Protein AF-A0A920P0N7-F1 (afdb_monomer_lite)

Radius of gyration: 16.38 Å; chains: 1; bounding box: 28×31×53 Å

Sequence (77 aa):
MVGVNIFFSKTKWGATTDSQGFYSIRNIPYGKYEMIISMIGYEVIKQDVFVFENERISMNFILVPEPIQMKEVIVKS

Secondary structure (DSSP, 8-state):
--S-EEEETTSS-EEE--TTS------PPSEEEEEEEE-TTBPPEEEEEEEPTT--------PPB------------

Foldseek 3Di:
DWFKWKAWPPDPWIFTADPVRDTDTDDDDFDWTWIWIDDPQWDIDTDIDGDDPPDDDDDDDDTHGDPPPPPPPPPDD

pLDDT: mean 89.47, std 10.8, range [55.06, 97.81]

Structure (mmCIF, N/CA/C/O backbone):
data_AF-A0A920P0N7-F1
#
_entry.id   AF-A0A920P0N7-F1
#
loop_
_atom_site.group_PDB
_atom_site.id
_atom_site.type_symbol
_atom_site.label_atom_id
_atom_site.label_alt_id
_atom_site.label_comp_id
_atom_site.label_asym_id
_atom_site.label_entity_id
_atom_site.label_seq_id
_atom_site.pdbx_PDB_ins_code
_atom_site.Cartn_x
_atom_site.Cartn_y
_atom_site.Cartn_z
_atom_site.occupancy
_atom_site.B_iso_or_equiv
_atom_site.auth_seq_id
_atom_site.auth_comp_id
_atom_site.auth_asym_id
_atom_site.auth_atom_id
_atom_site.pdbx_PDB_model_num
ATOM 1 N N . MET A 1 1 ? -9.908 -9.995 2.927 1.00 71.56 1 MET A N 1
ATOM 2 C CA . MET A 1 1 ? -10.596 -8.843 3.554 1.00 71.56 1 MET A CA 1
ATOM 3 C C . MET A 1 1 ? -10.740 -7.755 2.508 1.00 71.56 1 MET A C 1
ATOM 5 O O . MET A 1 1 ? -9.742 -7.428 1.879 1.00 71.56 1 MET A O 1
ATOM 9 N N . VAL A 1 2 ? -11.952 -7.256 2.279 1.00 86.69 2 VAL A N 1
ATOM 10 C CA . VAL A 1 2 ? -12.240 -6.264 1.229 1.00 86.69 2 VAL A CA 1
ATOM 11 C C . VAL A 1 2 ? -12.016 -4.842 1.732 1.00 86.69 2 VAL A C 1
ATOM 13 O O . VAL A 1 2 ? -12.281 -4.566 2.900 1.00 86.69 2 VAL A O 1
ATOM 16 N N . GLY A 1 3 ? -11.557 -3.942 0.862 1.00 89.38 3 GLY A N 1
ATOM 17 C CA . GLY A 1 3 ? -11.497 -2.511 1.179 1.00 89.38 3 GLY A CA 1
ATOM 18 C C . GLY A 1 3 ? -10.257 -2.051 1.956 1.00 89.38 3 GLY A C 1
ATOM 19 O O . GLY A 1 3 ? -10.242 -0.922 2.440 1.00 89.38 3 GLY A O 1
ATOM 20 N N . VAL A 1 4 ? -9.218 -2.883 2.077 1.00 96.12 4 VAL A N 1
ATOM 21 C CA . VAL A 1 4 ? -7.930 -2.473 2.661 1.00 96.12 4 VAL A CA 1
ATOM 22 C C . VAL A 1 4 ? -7.173 -1.635 1.640 1.00 96.12 4 VAL A C 1
ATOM 24 O O . VAL A 1 4 ? -7.041 -2.056 0.492 1.00 96.12 4 VAL A O 1
ATOM 27 N N . ASN A 1 5 ? -6.647 -0.482 2.047 1.00 96.50 5 ASN A N 1
ATOM 28 C CA . ASN A 1 5 ? -5.829 0.369 1.190 1.00 96.50 5 ASN A CA 1
ATOM 29 C C . ASN A 1 5 ? -4.356 -0.026 1.304 1.00 96.50 5 ASN A C 1
ATOM 31 O O . ASN A 1 5 ? -3.820 -0.099 2.407 1.00 96.50 5 ASN A O 1
ATOM 35 N N . ILE A 1 6 ? -3.700 -0.234 0.165 1.00 97.12 6 ILE A N 1
ATOM 36 C CA . ILE A 1 6 ? -2.261 -0.479 0.056 1.00 97.12 6 ILE A CA 1
ATOM 37 C C . ILE A 1 6 ? -1.678 0.579 -0.867 1.00 97.12 6 ILE A C 1
ATOM 39 O O . ILE A 1 6 ? -2.095 0.684 -2.018 1.00 97.12 6 ILE A O 1
ATOM 43 N N . PHE A 1 7 ? -0.705 1.357 -0.407 1.00 97.00 7 PHE A N 1
ATOM 44 C CA . PHE A 1 7 ? -0.090 2.400 -1.229 1.00 97.00 7 PHE A CA 1
ATOM 45 C C . PHE A 1 7 ? 1.368 2.643 -0.863 1.00 97.00 7 PHE A C 1
ATOM 47 O O . PHE A 1 7 ? 1.792 2.388 0.259 1.00 97.00 7 PHE A O 1
ATOM 54 N N . PHE A 1 8 ? 2.144 3.158 -1.810 1.00 96.81 8 PHE A N 1
ATOM 55 C CA . PHE A 1 8 ? 3.522 3.564 -1.567 1.00 96.81 8 PHE A CA 1
ATOM 56 C C . PHE A 1 8 ? 3.581 5.042 -1.183 1.00 96.81 8 PHE A C 1
ATOM 58 O O . PHE A 1 8 ? 3.108 5.916 -1.918 1.00 96.81 8 PHE A O 1
ATOM 65 N N . SER A 1 9 ? 4.177 5.315 -0.025 1.00 95.44 9 SER A N 1
ATOM 66 C CA . SER A 1 9 ? 4.318 6.641 0.575 1.00 95.44 9 SER A CA 1
ATOM 67 C C . SER A 1 9 ? 4.941 7.640 -0.402 1.00 95.44 9 SER A C 1
ATOM 69 O O . SER A 1 9 ? 5.958 7.350 -1.030 1.00 95.44 9 SER A O 1
ATOM 71 N N . LYS A 1 10 ? 4.341 8.834 -0.519 1.00 93.31 10 LYS A N 1
ATOM 72 C CA . LYS A 1 10 ? 4.764 9.919 -1.435 1.00 93.31 10 LYS A CA 1
ATOM 73 C C . LYS A 1 10 ? 4.694 9.568 -2.926 1.00 93.31 10 LYS A C 1
ATOM 75 O O . LYS A 1 10 ? 5.377 10.183 -3.742 1.00 93.31 10 LYS A O 1
ATOM 80 N N . THR A 1 11 ? 3.858 8.605 -3.300 1.00 93.81 11 THR A N 1
ATOM 81 C CA . THR A 1 11 ? 3.653 8.222 -4.699 1.00 93.81 11 THR A CA 1
ATOM 82 C C . THR A 1 11 ? 2.166 8.130 -5.029 1.00 93.81 11 THR A C 1
ATOM 84 O O . THR A 1 11 ? 1.311 8.205 -4.151 1.00 93.81 11 THR A O 1
ATOM 87 N N . LYS A 1 12 ? 1.858 7.938 -6.313 1.00 93.94 12 LYS A N 1
ATOM 88 C CA . LYS A 1 12 ? 0.502 7.638 -6.794 1.00 93.94 12 LYS A CA 1
ATOM 89 C C . LYS A 1 12 ? 0.213 6.135 -6.899 1.00 93.94 12 LYS A C 1
ATOM 91 O O . LYS A 1 12 ? -0.843 5.759 -7.398 1.00 93.94 12 LYS A O 1
ATOM 96 N N . TRP A 1 13 ? 1.163 5.277 -6.523 1.00 96.00 13 TRP A N 1
ATOM 97 C CA . TRP A 1 13 ? 1.020 3.833 -6.666 1.00 96.00 13 TRP A CA 1
ATOM 98 C C . TRP A 1 13 ? 0.305 3.262 -5.452 1.00 96.00 13 TRP A C 1
ATOM 100 O O . TRP A 1 13 ? 0.801 3.330 -4.328 1.00 96.00 13 TRP A O 1
ATOM 110 N N . GLY A 1 14 ? -0.854 2.671 -5.698 1.00 95.50 14 GLY A N 1
ATOM 111 C CA . GLY A 1 14 ? -1.642 2.003 -4.684 1.00 95.50 14 GLY A CA 1
ATOM 112 C C . GLY A 1 14 ? -2.741 1.160 -5.307 1.00 95.50 14 GLY A C 1
ATOM 113 O O . GLY A 1 14 ? -2.994 1.230 -6.511 1.00 95.50 14 GLY A O 1
ATOM 114 N N . ALA A 1 15 ? -3.364 0.341 -4.477 1.00 96.69 15 ALA A N 1
ATOM 115 C CA . ALA A 1 15 ? -4.508 -0.484 -4.804 1.00 96.69 15 ALA A CA 1
ATOM 116 C C . ALA A 1 15 ? -5.345 -0.708 -3.543 1.00 96.69 15 ALA A C 1
ATOM 118 O O . ALA A 1 15 ? -4.869 -0.545 -2.418 1.00 96.69 15 ALA A O 1
ATOM 119 N N . THR A 1 16 ? -6.582 -1.136 -3.744 1.00 96.56 16 THR A N 1
ATOM 120 C CA . THR A 1 16 ? -7.457 -1.601 -2.670 1.00 96.56 16 THR A CA 1
ATOM 121 C C . THR A 1 16 ? -7.673 -3.100 -2.834 1.00 96.56 16 THR A C 1
ATOM 123 O O . THR A 1 16 ? -7.707 -3.593 -3.965 1.00 96.56 16 THR A O 1
ATOM 126 N N . THR A 1 17 ? -7.794 -3.836 -1.731 1.00 97.19 17 THR A N 1
ATOM 127 C CA . THR A 1 17 ? -8.068 -5.274 -1.798 1.00 97.19 17 THR A CA 1
ATOM 128 C C . THR A 1 17 ? -9.461 -5.579 -2.343 1.00 97.19 17 THR A C 1
ATOM 130 O O . THR A 1 17 ? -10.439 -4.895 -2.025 1.00 97.19 17 THR A O 1
ATOM 133 N N . ASP A 1 18 ? -9.557 -6.651 -3.126 1.00 94.94 18 ASP A N 1
ATOM 134 C CA . ASP A 1 18 ? -10.821 -7.189 -3.626 1.00 94.94 18 ASP A CA 1
ATOM 135 C C . ASP A 1 18 ? -11.612 -7.964 -2.548 1.00 94.94 18 ASP A C 1
ATOM 137 O O . ASP A 1 18 ? -11.226 -8.032 -1.376 1.00 94.94 18 ASP A O 1
ATOM 141 N N . SER A 1 19 ? -12.738 -8.574 -2.938 1.00 93.69 19 SER A N 1
ATOM 142 C CA . SER A 1 19 ? -13.598 -9.345 -2.025 1.00 93.69 19 SER A CA 1
ATOM 143 C C . SER A 1 19 ? -12.892 -10.533 -1.362 1.00 93.69 19 SER A C 1
ATOM 145 O O . SER A 1 19 ? -13.284 -10.945 -0.271 1.00 93.69 19 SER A O 1
ATOM 147 N N . GLN A 1 20 ? -11.840 -11.059 -1.989 1.00 93.44 20 GLN A N 1
ATOM 148 C CA . GLN A 1 20 ? -11.043 -12.178 -1.492 1.00 93.44 20 GLN A CA 1
ATOM 149 C C . GLN A 1 20 ? -9.810 -11.705 -0.703 1.00 93.44 20 GLN A C 1
ATOM 151 O O . GLN A 1 20 ? -9.170 -12.498 -0.018 1.00 93.44 20 GLN A O 1
ATOM 156 N N . GLY A 1 21 ? -9.514 -10.403 -0.699 1.00 93.06 21 GLY A N 1
ATOM 157 C CA . GLY A 1 21 ? -8.345 -9.834 -0.033 1.00 93.06 21 GLY A CA 1
ATOM 158 C C . GLY A 1 21 ? -7.103 -9.724 -0.910 1.00 93.06 21 GLY A C 1
ATOM 159 O O . GLY A 1 21 ? -6.045 -9.389 -0.382 1.00 93.06 21 GLY A O 1
ATOM 160 N N . PHE A 1 22 ? -7.204 -9.982 -2.214 1.00 95.94 22 PHE A N 1
ATOM 161 C CA . PHE A 1 22 ? -6.073 -9.842 -3.125 1.00 95.94 22 PHE A CA 1
ATOM 162 C C . PHE A 1 22 ? -5.925 -8.403 -3.611 1.00 95.94 22 PHE A C 1
ATOM 164 O O . PHE A 1 22 ? -6.898 -7.666 -3.761 1.00 95.94 22 PHE A O 1
ATOM 171 N N . TYR A 1 23 ? -4.682 -8.012 -3.883 1.00 95.44 23 TYR A N 1
ATOM 172 C CA . TYR A 1 23 ? -4.328 -6.721 -4.459 1.00 95.44 23 TYR A CA 1
ATOM 173 C C . TYR A 1 23 ? -3.208 -6.893 -5.490 1.00 95.44 23 TYR A C 1
ATOM 175 O O . TYR A 1 23 ? -2.430 -7.848 -5.450 1.00 95.44 23 TYR A O 1
ATOM 183 N N . SER A 1 24 ? -3.119 -5.966 -6.443 1.00 95.31 24 SER A N 1
ATOM 184 C CA . SER A 1 24 ? -2.040 -5.928 -7.430 1.00 95.31 24 SER A CA 1
ATOM 185 C C . SER A 1 24 ? -1.719 -4.480 -7.772 1.00 95.31 24 SER A C 1
ATOM 187 O O . SER A 1 24 ? -2.601 -3.728 -8.176 1.00 95.31 24 SER A O 1
ATOM 189 N N . ILE A 1 25 ? -0.450 -4.102 -7.626 1.00 94.31 25 ILE A N 1
ATOM 190 C CA . ILE A 1 25 ? 0.076 -2.799 -8.036 1.00 94.31 25 ILE A CA 1
ATOM 191 C C . ILE A 1 25 ? 1.118 -3.075 -9.121 1.00 94.31 25 ILE A C 1
ATOM 193 O O . ILE A 1 25 ? 1.982 -3.932 -8.944 1.00 94.31 25 ILE A O 1
ATOM 197 N N . ARG A 1 26 ? 0.996 -2.411 -10.272 1.00 93.00 26 ARG A N 1
ATOM 198 C CA . ARG A 1 26 ? 1.807 -2.676 -11.472 1.00 93.00 26 ARG A CA 1
ATOM 199 C C . ARG A 1 26 ? 2.551 -1.425 -11.916 1.00 93.00 26 ARG A C 1
ATOM 201 O O . ARG A 1 26 ? 2.168 -0.317 -11.548 1.00 93.00 26 ARG A O 1
ATOM 208 N N . ASN A 1 27 ? 3.560 -1.618 -12.767 1.00 90.75 27 ASN A N 1
ATOM 209 C CA . ASN A 1 27 ? 4.344 -0.545 -13.388 1.00 90.75 27 ASN A CA 1
ATOM 210 C C . ASN A 1 27 ? 4.995 0.381 -12.349 1.00 90.75 27 ASN A C 1
ATOM 212 O O . ASN A 1 27 ? 4.963 1.608 -12.480 1.00 90.75 27 ASN A O 1
ATOM 216 N N . ILE A 1 28 ? 5.545 -0.223 -11.295 1.00 91.88 28 ILE A N 1
ATOM 217 C CA . ILE A 1 28 ? 6.317 0.484 -10.279 1.00 91.88 28 ILE A CA 1
ATOM 218 C C . ILE A 1 28 ? 7.772 0.500 -10.751 1.00 91.88 28 ILE A C 1
ATOM 220 O O . ILE A 1 28 ? 8.309 -0.571 -11.036 1.00 91.88 28 ILE A O 1
ATOM 224 N N . PRO A 1 29 ? 8.401 1.678 -10.877 1.00 92.50 29 PRO A N 1
ATOM 225 C CA . PRO A 1 29 ? 9.824 1.773 -11.162 1.00 92.50 29 PRO A CA 1
ATOM 226 C C . PRO A 1 29 ? 10.664 1.050 -10.107 1.00 92.50 29 PRO A C 1
ATOM 228 O O . PRO A 1 29 ? 10.230 0.857 -8.972 1.00 92.50 29 PRO A O 1
ATOM 231 N N . TYR A 1 30 ? 11.887 0.680 -10.477 1.00 93.75 30 TYR A N 1
ATOM 232 C CA . TYR A 1 30 ? 12.833 0.141 -9.511 1.00 93.75 30 TYR A CA 1
ATOM 233 C C . TYR A 1 30 ? 13.170 1.202 -8.454 1.00 93.75 30 TYR A C 1
ATOM 235 O O . TYR A 1 30 ? 13.282 2.395 -8.755 1.00 93.75 30 TYR A O 1
ATOM 243 N N . GLY A 1 31 ? 13.341 0.778 -7.207 1.00 94.38 31 GLY A N 1
ATOM 244 C CA . GLY A 1 31 ? 13.631 1.699 -6.114 1.00 94.38 31 GLY A CA 1
ATOM 245 C C . GLY A 1 31 ? 13.235 1.174 -4.744 1.00 94.38 31 GLY A C 1
ATOM 246 O O . GLY A 1 31 ? 12.653 0.098 -4.603 1.00 94.38 31 GLY A O 1
ATOM 247 N N . LYS A 1 32 ? 13.567 1.963 -3.719 1.00 95.75 32 LYS A N 1
ATOM 248 C CA . LYS A 1 32 ? 13.135 1.727 -2.342 1.00 95.75 32 LYS A CA 1
ATOM 249 C C . LYS A 1 32 ? 11.872 2.534 -2.063 1.00 95.75 32 LYS A C 1
ATOM 251 O O . LYS A 1 32 ? 11.860 3.748 -2.263 1.00 95.75 32 LYS A O 1
ATOM 256 N N . TYR A 1 33 ? 10.856 1.871 -1.532 1.00 96.06 33 TYR A N 1
ATOM 257 C CA . TYR A 1 33 ? 9.593 2.487 -1.158 1.00 96.06 33 TYR A CA 1
ATOM 258 C C . TYR A 1 33 ?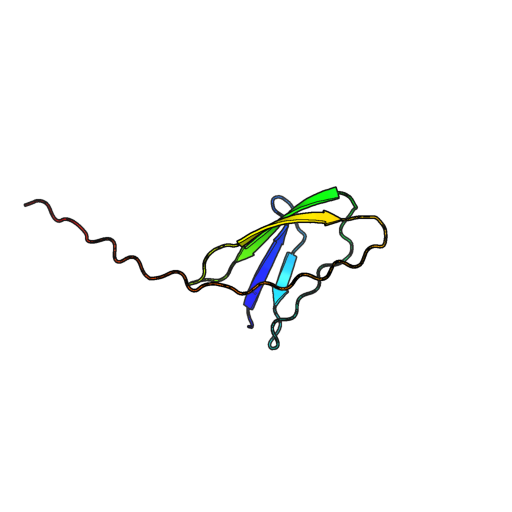 9.160 2.069 0.245 1.00 96.06 33 TYR A C 1
ATOM 260 O O . TYR A 1 33 ? 9.446 0.962 0.687 1.00 96.06 33 TYR A O 1
ATOM 268 N N . GLU A 1 34 ? 8.413 2.943 0.914 1.00 97.69 34 GLU A N 1
ATOM 269 C CA . GLU A 1 34 ? 7.651 2.594 2.114 1.00 97.69 34 GLU A CA 1
ATOM 270 C C . GLU A 1 34 ? 6.218 2.265 1.674 1.00 97.69 34 GLU A C 1
ATOM 272 O O . GLU A 1 34 ? 5.493 3.138 1.191 1.00 97.69 34 GLU A O 1
ATOM 277 N N . MET A 1 35 ? 5.822 1.002 1.790 1.00 97.25 35 MET A N 1
ATOM 278 C CA . MET A 1 35 ? 4.455 0.541 1.576 1.00 97.25 35 MET A CA 1
ATOM 279 C C . MET A 1 35 ? 3.647 0.736 2.859 1.00 97.25 35 MET A C 1
ATOM 281 O O . MET A 1 35 ? 4.062 0.315 3.936 1.00 97.25 35 MET A O 1
ATOM 285 N N . ILE A 1 36 ? 2.478 1.351 2.732 1.00 97.81 36 ILE A N 1
ATOM 286 C CA . ILE A 1 36 ? 1.534 1.601 3.814 1.00 97.81 36 ILE A CA 1
ATOM 287 C C . ILE A 1 36 ? 0.277 0.778 3.541 1.00 97.81 36 ILE A C 1
ATOM 289 O O . ILE A 1 36 ? -0.319 0.888 2.467 1.00 97.81 36 ILE A O 1
ATOM 293 N N . ILE A 1 37 ? -0.119 -0.035 4.519 1.00 97.31 37 ILE A N 1
ATOM 294 C CA . ILE A 1 37 ? -1.350 -0.823 4.511 1.00 97.31 37 ILE A CA 1
ATOM 295 C C . ILE A 1 37 ? -2.255 -0.266 5.607 1.00 97.31 37 ILE A C 1
ATOM 297 O O . ILE A 1 37 ? -1.867 -0.240 6.776 1.00 97.31 37 ILE A O 1
ATOM 301 N N . SER A 1 38 ? -3.446 0.207 5.239 1.00 95.56 38 SER A N 1
ATOM 302 C CA . SER A 1 38 ? -4.369 0.845 6.177 1.00 95.56 38 SER A CA 1
ATOM 303 C C . SER A 1 38 ? -5.828 0.478 5.930 1.00 95.56 38 SER A C 1
ATOM 305 O O . SER A 1 38 ? -6.289 0.306 4.799 1.00 95.56 38 SER A O 1
ATOM 307 N N . MET A 1 39 ? -6.575 0.386 7.027 1.00 94.44 39 MET A N 1
ATOM 308 C CA . MET A 1 39 ? -8.020 0.206 7.041 1.00 94.44 39 MET A CA 1
ATOM 309 C C . MET A 1 39 ? -8.579 0.830 8.321 1.00 94.44 39 MET A C 1
ATOM 311 O O . MET A 1 39 ? -7.938 0.786 9.366 1.00 94.44 39 MET A O 1
ATOM 315 N N . ILE A 1 40 ? -9.774 1.416 8.246 1.00 90.38 40 ILE A N 1
ATOM 316 C CA . ILE A 1 40 ? -10.445 1.987 9.421 1.00 90.38 40 ILE A CA 1
ATOM 317 C C . ILE A 1 40 ? -10.682 0.882 10.460 1.00 90.38 40 ILE A C 1
ATOM 319 O O . ILE A 1 40 ? -11.226 -0.168 10.122 1.00 90.38 40 ILE A O 1
ATOM 323 N N . GLY A 1 41 ? -10.302 1.144 11.714 1.00 90.19 41 GLY A N 1
ATOM 324 C CA . GLY A 1 41 ? -10.441 0.195 12.824 1.00 90.19 41 GLY A CA 1
ATOM 325 C C . GLY A 1 41 ? -9.315 -0.838 12.925 1.00 90.19 41 GLY A C 1
ATOM 326 O O . GLY A 1 41 ? -9.440 -1.785 13.698 1.00 90.19 41 GLY A O 1
ATOM 327 N N . TYR A 1 42 ? -8.233 -0.675 12.162 1.00 93.25 42 TYR A N 1
ATOM 328 C CA . TYR A 1 42 ? -7.056 -1.540 12.193 1.00 93.25 42 TYR A CA 1
ATOM 329 C C . TYR A 1 42 ? -5.776 -0.716 12.305 1.00 93.25 42 TYR A C 1
ATOM 331 O O . TYR A 1 42 ? -5.699 0.410 11.810 1.00 93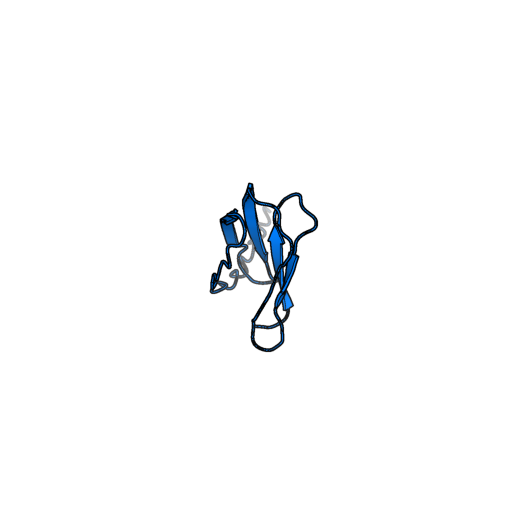.25 42 TYR A O 1
ATOM 339 N N . GLU A 1 43 ? -4.752 -1.317 12.900 1.00 94.12 43 GLU A N 1
ATOM 340 C CA . GLU A 1 43 ? -3.418 -0.735 12.957 1.00 94.12 43 GLU A CA 1
ATOM 341 C C . GLU A 1 43 ? -2.838 -0.536 11.549 1.00 94.12 43 GLU A C 1
ATOM 343 O O . GLU A 1 43 ? -2.995 -1.368 10.649 1.00 94.12 43 GLU A O 1
ATOM 348 N N . VAL A 1 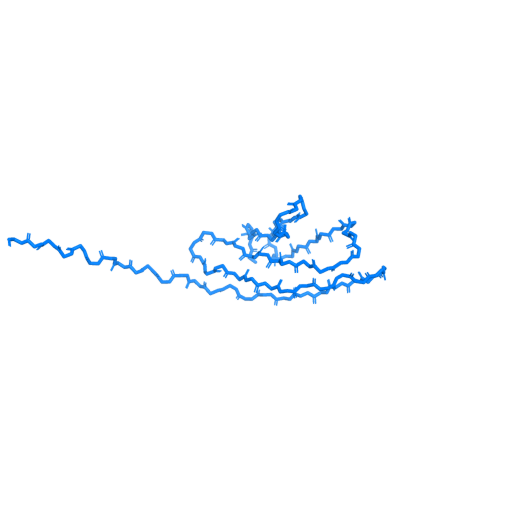44 ? -2.136 0.584 11.360 1.00 95.56 44 VAL A N 1
ATOM 349 C CA . VAL A 1 44 ? -1.441 0.886 10.106 1.00 95.56 44 VAL A CA 1
ATOM 350 C C . VAL A 1 44 ? -0.116 0.133 10.065 1.00 95.56 44 VAL A C 1
ATOM 352 O O . VAL A 1 44 ? 0.754 0.349 10.908 1.00 95.56 44 VAL A O 1
ATOM 355 N N . ILE A 1 45 ? 0.080 -0.682 9.031 1.00 96.50 45 ILE A N 1
ATOM 356 C CA . ILE A 1 45 ? 1.343 -1.386 8.793 1.00 96.50 45 ILE A CA 1
ATOM 357 C C . ILE A 1 45 ? 2.191 -0.562 7.825 1.00 96.50 45 ILE A C 1
ATOM 359 O O . ILE A 1 45 ? 1.709 -0.123 6.778 1.00 96.50 45 ILE A O 1
ATOM 363 N N . LYS A 1 46 ? 3.468 -0.374 8.168 1.00 97.38 46 LYS A N 1
ATOM 364 C CA . LYS A 1 46 ? 4.484 0.241 7.306 1.00 97.38 46 LYS A CA 1
ATOM 365 C C . LYS A 1 46 ? 5.566 -0.784 7.000 1.00 97.38 46 LYS A C 1
ATOM 367 O O . LYS A 1 46 ? 6.134 -1.362 7.922 1.00 97.38 46 LYS A O 1
ATOM 372 N N . GLN A 1 47 ? 5.845 -0.998 5.721 1.00 96.50 47 GLN A N 1
ATOM 373 C CA . GLN A 1 47 ? 6.806 -1.989 5.253 1.00 96.50 47 GLN A CA 1
ATOM 374 C C . GLN A 1 47 ? 7.750 -1.371 4.224 1.00 96.50 47 GLN A C 1
ATOM 376 O O . GLN A 1 47 ? 7.309 -0.862 3.197 1.00 96.50 47 GLN A O 1
ATOM 381 N N . ASP A 1 48 ? 9.055 -1.473 4.462 1.00 96.75 48 ASP A N 1
ATOM 382 C CA . ASP A 1 48 ? 10.058 -1.150 3.449 1.00 96.75 48 ASP A CA 1
ATOM 383 C C . ASP A 1 48 ? 10.039 -2.217 2.345 1.00 96.75 48 ASP A C 1
ATOM 385 O O . ASP A 1 48 ? 10.111 -3.417 2.627 1.00 96.75 48 ASP A O 1
ATOM 389 N N . VAL A 1 49 ? 9.957 -1.781 1.089 1.00 95.12 49 VAL A N 1
ATOM 390 C CA . VAL A 1 49 ? 9.919 -2.635 -0.103 1.00 95.12 49 VAL A CA 1
ATOM 391 C C . VAL A 1 49 ? 10.966 -2.150 -1.095 1.00 95.12 49 VAL A C 1
ATOM 393 O O . VAL A 1 49 ? 11.013 -0.970 -1.445 1.00 95.12 49 VAL A O 1
ATOM 396 N N . PHE A 1 50 ? 11.790 -3.075 -1.572 1.00 94.88 50 PHE A N 1
ATOM 397 C CA . PHE A 1 50 ? 12.743 -2.833 -2.648 1.00 94.88 50 PHE A C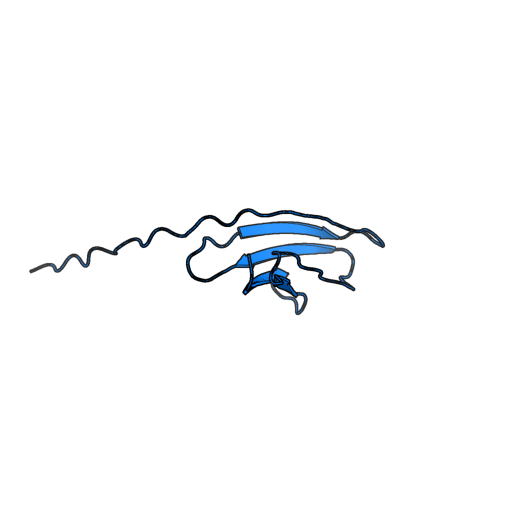A 1
ATOM 398 C C . PHE A 1 50 ? 12.197 -3.473 -3.914 1.00 94.88 50 PHE A C 1
ATOM 400 O O . PHE A 1 50 ? 11.992 -4.680 -3.941 1.00 94.88 50 PHE A O 1
ATOM 407 N N . VAL A 1 51 ? 11.925 -2.661 -4.930 1.00 93.31 51 VAL A N 1
ATOM 408 C CA . VAL A 1 51 ? 11.467 -3.131 -6.238 1.00 93.31 51 VAL A CA 1
ATOM 409 C C . VAL A 1 51 ? 12.679 -3.250 -7.148 1.00 93.31 51 VAL A C 1
ATOM 411 O O . VAL A 1 51 ? 13.321 -2.238 -7.447 1.00 93.31 51 VAL A O 1
ATOM 414 N N . PHE A 1 52 ? 12.988 -4.471 -7.584 1.00 91.69 52 PHE A N 1
ATOM 415 C CA . PHE A 1 52 ? 13.992 -4.728 -8.612 1.00 91.69 52 PHE A CA 1
ATOM 416 C C . PHE A 1 52 ? 13.350 -4.806 -10.006 1.00 91.69 52 PHE A C 1
ATOM 418 O O . PHE A 1 52 ? 12.140 -4.983 -10.162 1.00 91.69 52 PHE A O 1
ATOM 425 N N . GLU A 1 53 ? 14.164 -4.624 -11.045 1.00 87.12 53 GLU A N 1
ATOM 426 C CA . GLU A 1 53 ? 13.696 -4.658 -12.430 1.00 87.12 53 GLU A CA 1
ATOM 427 C C . GLU A 1 53 ? 13.105 -6.035 -12.783 1.00 87.12 53 GLU A C 1
ATOM 429 O O . GLU A 1 53 ? 13.700 -7.071 -12.492 1.00 87.12 53 GLU A O 1
ATOM 434 N N . ASN A 1 54 ? 11.927 -6.040 -13.421 1.00 83.06 54 ASN A N 1
ATOM 435 C CA . ASN A 1 54 ? 11.186 -7.242 -13.836 1.00 83.06 54 ASN A CA 1
ATOM 436 C C . ASN A 1 54 ? 10.846 -8.233 -12.708 1.00 83.06 54 ASN A C 1
ATOM 438 O O . ASN A 1 54 ? 10.498 -9.385 -12.978 1.00 83.06 54 ASN A O 1
ATOM 442 N N . GLU A 1 55 ? 10.895 -7.799 -11.449 1.00 86.12 55 GLU A N 1
ATOM 443 C CA . GLU A 1 55 ? 10.572 -8.656 -10.318 1.00 86.12 55 GLU A CA 1
ATOM 444 C C . GLU A 1 55 ? 9.074 -8.637 -9.992 1.00 86.12 55 GLU A C 1
ATOM 446 O O . GLU A 1 55 ? 8.412 -7.595 -9.970 1.00 86.12 55 GLU A O 1
ATOM 451 N N . ARG A 1 56 ? 8.533 -9.818 -9.677 1.00 89.31 56 ARG A N 1
ATOM 452 C CA . ARG A 1 56 ? 7.210 -9.956 -9.072 1.00 89.31 56 ARG A CA 1
ATOM 453 C C . ARG A 1 56 ? 7.354 -10.215 -7.577 1.00 89.31 56 ARG A C 1
ATOM 455 O O . ARG A 1 56 ? 7.679 -11.324 -7.168 1.00 89.31 56 ARG A O 1
ATOM 462 N N . ILE A 1 57 ? 7.011 -9.215 -6.775 1.00 92.62 57 ILE A N 1
ATOM 463 C CA . ILE A 1 57 ? 7.017 -9.309 -5.313 1.00 92.62 57 ILE A CA 1
ATOM 464 C C . ILE A 1 57 ? 5.631 -9.744 -4.828 1.00 92.62 57 ILE A C 1
ATOM 466 O O . ILE A 1 57 ? 4.614 -9.176 -5.233 1.00 92.62 57 ILE A O 1
ATOM 470 N N . SER A 1 58 ? 5.585 -10.746 -3.950 1.00 94.25 58 SER A N 1
ATOM 471 C CA . SER A 1 58 ? 4.363 -11.187 -3.275 1.00 94.25 58 SER A CA 1
ATOM 472 C C . SER A 1 58 ? 4.544 -11.048 -1.770 1.00 94.25 58 SER A C 1
ATOM 474 O O . SER A 1 58 ? 5.444 -11.657 -1.200 1.00 94.25 58 SER A O 1
ATOM 476 N N . MET A 1 59 ? 3.684 -10.263 -1.127 1.00 93.69 59 MET A N 1
ATOM 477 C CA . MET A 1 59 ? 3.687 -10.056 0.321 1.00 93.69 59 MET A CA 1
ATOM 478 C C . MET A 1 59 ? 2.275 -10.258 0.854 1.00 93.69 59 MET A C 1
ATOM 480 O O . MET A 1 59 ? 1.305 -9.857 0.217 1.00 93.69 59 MET A O 1
ATOM 484 N N . ASN A 1 60 ? 2.171 -10.896 2.016 1.00 95.12 60 ASN A N 1
ATOM 485 C CA . ASN A 1 60 ? 0.908 -11.124 2.702 1.00 95.12 60 ASN A CA 1
ATOM 486 C C . ASN A 1 60 ? 0.964 -10.426 4.056 1.00 95.12 60 ASN A C 1
ATOM 488 O O . ASN A 1 60 ? 1.963 -10.536 4.766 1.00 95.12 60 ASN A O 1
ATOM 492 N N . PHE A 1 61 ? -0.118 -9.744 4.414 1.00 94.25 61 PHE A N 1
ATOM 493 C CA . PHE A 1 61 ? -0.230 -9.006 5.665 1.00 94.25 61 PHE A CA 1
ATOM 494 C C . PHE A 1 61 ? -1.491 -9.438 6.404 1.00 94.25 61 PHE A C 1
ATOM 496 O O . PHE A 1 61 ? -2.541 -9.644 5.795 1.00 94.25 61 PHE A O 1
ATOM 503 N N . ILE A 1 62 ? -1.380 -9.556 7.724 1.00 93.75 62 ILE A N 1
ATOM 504 C CA . ILE A 1 62 ? -2.509 -9.788 8.622 1.00 93.75 62 ILE A CA 1
ATOM 505 C C . ILE A 1 62 ? -2.716 -8.486 9.385 1.00 93.75 62 ILE A C 1
ATOM 507 O O . ILE A 1 62 ? -1.815 -8.038 10.088 1.00 93.75 62 ILE A O 1
ATOM 511 N N . LEU A 1 63 ? -3.879 -7.859 9.208 1.00 92.31 63 LEU A N 1
ATOM 512 C CA . LEU A 1 63 ? -4.204 -6.624 9.913 1.00 92.31 63 LEU A CA 1
ATOM 513 C C . LEU A 1 63 ? -4.637 -6.950 11.343 1.00 92.31 63 LEU A C 1
ATOM 515 O O . LEU A 1 63 ? -5.418 -7.876 11.570 1.00 92.31 63 LEU A O 1
ATOM 519 N N . VAL A 1 64 ? -4.157 -6.149 12.289 1.00 92.12 64 VAL A N 1
ATOM 520 C CA . VAL A 1 64 ? -4.524 -6.238 13.703 1.00 92.12 64 VAL A CA 1
ATOM 521 C C . VAL A 1 64 ? -5.587 -5.173 13.984 1.00 92.12 64 VAL A C 1
ATOM 523 O O . VAL A 1 64 ? -5.354 -4.011 13.647 1.00 92.12 64 VAL A O 1
ATOM 526 N N . PRO A 1 65 ? -6.769 -5.529 14.523 1.00 91.12 65 PRO A N 1
ATOM 527 C CA . PRO A 1 65 ? -7.771 -4.544 14.916 1.00 91.12 65 PRO A CA 1
ATOM 528 C C . PRO A 1 65 ? -7.188 -3.566 15.932 1.00 91.12 65 PRO A C 1
ATOM 530 O O . PRO A 1 65 ? -6.574 -3.991 16.908 1.00 91.12 65 PRO A O 1
ATOM 533 N N . GLU A 1 66 ? -7.401 -2.272 15.721 1.00 86.31 66 GLU A N 1
ATOM 534 C CA . GLU A 1 66 ? -6.978 -1.258 16.679 1.00 86.31 66 GLU A CA 1
ATOM 535 C C . GLU A 1 66 ? -7.983 -1.272 17.843 1.00 86.31 66 GLU A C 1
ATOM 537 O O . GLU A 1 66 ? -9.170 -0.991 17.629 1.00 86.31 66 GLU A O 1
ATOM 542 N N . PRO A 1 67 ? -7.576 -1.641 19.073 1.00 75.75 67 PRO A N 1
ATOM 543 C CA . PRO A 1 67 ? -8.487 -1.597 20.202 1.00 75.75 67 PRO A CA 1
ATOM 544 C C . PRO A 1 67 ? -8.937 -0.153 20.411 1.00 75.75 67 PRO A C 1
ATOM 546 O O . PRO A 1 67 ? -8.119 0.768 20.432 1.00 75.75 67 PRO A O 1
ATOM 549 N N . ILE A 1 68 ? -10.244 0.048 20.594 1.00 66.00 68 ILE A N 1
ATOM 550 C CA . ILE A 1 68 ? -10.795 1.348 20.978 1.00 66.00 68 ILE A CA 1
ATOM 551 C C . ILE A 1 68 ? -10.197 1.693 22.343 1.00 66.00 68 ILE A C 1
ATOM 553 O O . ILE A 1 68 ? -10.688 1.252 23.382 1.00 66.00 68 ILE A O 1
ATOM 557 N N . GLN A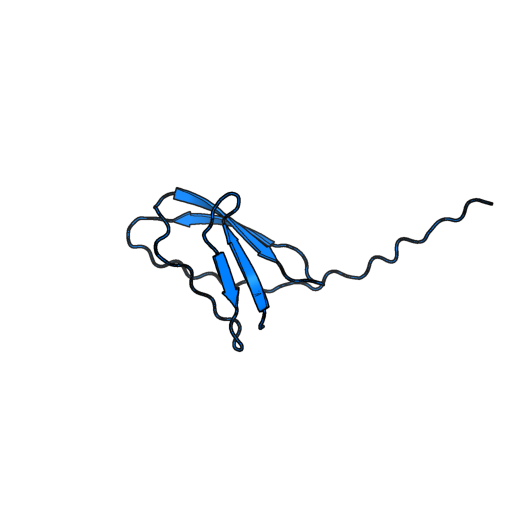 1 69 ? -9.123 2.480 22.356 1.00 59.94 69 GLN A N 1
ATOM 558 C CA . GLN A 1 69 ? -8.668 3.130 23.571 1.00 59.94 69 GLN A CA 1
ATOM 559 C C . GLN A 1 69 ? -9.720 4.184 23.894 1.00 59.94 69 GLN A C 1
ATOM 561 O O . GLN A 1 69 ? -9.722 5.277 23.323 1.00 59.94 69 GLN A O 1
ATOM 566 N N . MET A 1 70 ? -10.660 3.841 24.778 1.00 59.84 70 MET A N 1
ATOM 567 C CA . MET A 1 70 ? -11.467 4.850 25.446 1.00 59.84 70 MET A CA 1
ATOM 568 C C . MET A 1 70 ? -10.475 5.781 26.140 1.00 59.84 70 MET A C 1
ATOM 570 O O . MET A 1 70 ? -9.882 5.422 27.155 1.00 59.84 70 MET A O 1
ATOM 574 N N . LYS A 1 71 ? -10.228 6.956 25.556 1.00 55.06 71 LYS A N 1
ATOM 575 C CA . LYS A 1 71 ? -9.542 8.029 26.268 1.00 55.06 71 LYS A CA 1
ATOM 576 C C . LYS A 1 71 ? -10.476 8.404 27.403 1.00 55.06 71 LYS A C 1
ATOM 578 O O . LYS A 1 71 ? -11.479 9.073 27.169 1.00 55.06 71 LYS A O 1
ATOM 583 N N . GLU A 1 72 ? -10.192 7.909 28.601 1.00 59.88 72 GLU A N 1
ATOM 584 C CA . GLU A 1 72 ? -10.862 8.361 29.808 1.00 59.88 72 GLU A CA 1
ATOM 585 C C . GLU A 1 72 ? -10.678 9.880 29.860 1.00 59.88 72 GLU A C 1
ATOM 587 O O . GLU A 1 72 ? -9.562 10.394 29.983 1.00 59.88 72 GLU A O 1
ATOM 592 N N . VAL A 1 73 ? -11.761 10.623 29.628 1.00 69.25 73 VAL A N 1
ATOM 593 C CA . VAL A 1 73 ? -11.743 12.070 29.800 1.00 69.25 73 VAL A CA 1
ATOM 594 C C . VAL A 1 73 ? -11.670 12.276 31.302 1.00 69.25 73 VAL A C 1
ATOM 596 O O . VAL A 1 73 ? -12.680 12.178 31.992 1.00 69.25 73 VAL A O 1
ATOM 599 N N . ILE A 1 74 ? -10.465 12.509 31.821 1.00 68.06 74 ILE A N 1
ATOM 600 C CA . ILE A 1 74 ? -10.281 12.904 33.215 1.00 68.06 74 ILE A CA 1
ATOM 601 C C . ILE A 1 74 ? -10.901 14.297 33.350 1.00 68.06 74 ILE A C 1
ATOM 603 O O . ILE A 1 74 ? -10.249 15.311 33.094 1.00 68.06 74 ILE A O 1
ATOM 607 N N . VAL A 1 75 ? -12.182 14.355 33.709 1.00 72.56 75 VAL A N 1
ATOM 608 C CA . VAL A 1 75 ? -12.823 15.598 34.129 1.00 72.56 75 VAL A CA 1
ATOM 609 C C . VAL A 1 75 ? -12.211 15.942 35.481 1.00 72.56 75 VAL A C 1
ATOM 611 O O . VAL A 1 75 ? -12.549 15.342 36.498 1.00 72.56 75 VAL A O 1
ATOM 614 N N . LYS A 1 76 ? -11.252 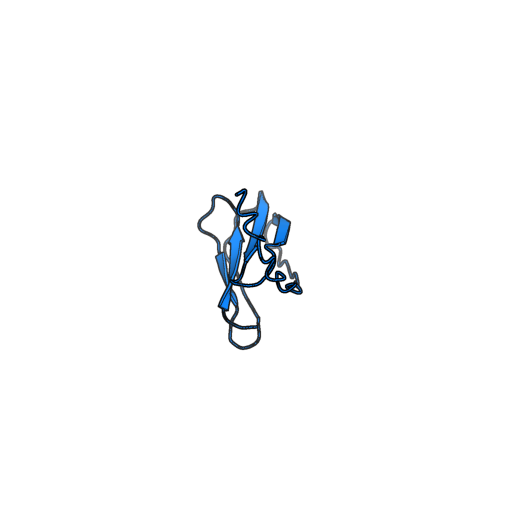16.870 35.491 1.00 65.44 76 LYS A N 1
ATOM 615 C CA . LYS A 1 76 ? -10.804 17.489 36.738 1.00 65.44 76 LYS A CA 1
ATOM 616 C C . LYS A 1 76 ? -11.883 18.476 37.182 1.00 65.44 76 LYS A C 1
ATOM 618 O O . LYS A 1 76 ? -12.135 19.453 36.480 1.00 65.44 76 LYS A O 1
ATOM 623 N N . SER A 1 77 ? -12.525 18.154 38.301 1.00 66.94 77 SER A N 1
ATOM 624 C CA . SER A 1 77 ? -13.376 19.042 39.103 1.00 66.94 77 SER A CA 1
ATOM 625 C C . SER A 1 77 ? -12.562 20.107 39.824 1.00 66.94 77 SER A C 1
ATOM 627 O O . SER A 1 77 ? -11.441 19.752 40.263 1.00 66.94 77 SER A O 1
#